Protein 6Z7O (pdb70)

Sequence (110 aa):
MVYPVRNKDDLDQQLILAEDKLVVIDFYADWCGPCKIIAPKLDELAHEYSDRVVVLKVNVDENEDITVEYNVNSMPTFVFIKGGNVLELFVGCNSDKLAKLMEKHACIVD

Foldseek 3Di:
DEAEAQAPVSVVVVLVVLAQAKEKEWEDEPPDVLQVVLVVLVVVLCVVLVVGYHHYYYHCVNYVPVCVVVVPDKPGKMFIDGNNDGPDIDHDRPNVVVSVVVVVVSPIGD

Solvent-accessible surface area: 6059 Å² total; per-residue (Å²): 178,19,90,84,6,141,68,76,104,27,2,54,107,30,24,139,113,5,131,104,69,5,2,0,0,8,0,42,1,97,145,0,39,15,8,119,139,5,46,91,61,4,43,99,6,5,109,107,27,75,107,114,6,31,6,0,61,0,26,20,79,110,8,118,76,0,23,109,80,37,114,16,112,26,2,0,2,0,0,0,2,107,63,51,102,80,81,62,89,14,68,4,52,79,36,90,73,0,21,114,4,0,117,146,47,51,95,91,37,129

Secondary structure (DSSP, 8-state):
--EEP-SHHHHHHHHHHTTTSEEEEEEE-TT-HHHHHHHHHHHHHHHHTTTTEEEEEEETTT-HHHHHHTT--SBSEEEEEETTEEEEEEES--HHHHHHHHHHT---B-

B-factor: mean 34.49, std 14.39, range [14.52, 114.32]

InterPro domains:
  IPR005746 Thioredoxin [TIGR01068] (13-105)
  IPR013766 Thioredoxin domain [PF00085] (13-103)
  IPR013766 Thioredoxin domain [PS51352] (1-107)
  IPR017937 Thioredoxin, conserved site [PS00194] (24-42)
  IPR036249 Thioredoxin-like superfamily [SSF52833] (3-108)

Organism: Drosophila melanogaster (NCBI:txid7227)

Structure (mmCIF, N/CA/C/O backbone):
data_6Z7O
#
_entry.id   6Z7O
#
_cell.length_a   46.090
_cell.length_b   49.312
_cell.length_c   54.283
_cell.angle_alpha   90.000
_cell.angle_beta   90.000
_cell.angle_gamma   90.000
#
_symmetry.space_group_name_H-M   'P 21 21 21'
#
loop_
_entity.id
_entity.type
_entity.pdbx_description
1 polymer Thioredoxin-T
2 non-polymer 'ZINC ION'
3 water water
#
loop_
_atom_site.group_PDB
_atom_site.id
_atom_site.type_symbol
_atom_site.label_atom_id
_atom_site.label_alt_id
_atom_site.label_comp_id
_atom_site.label_asym_id
_atom_site.label_entity_id
_atom_site.label_seq_id
_atom_site.pdbx_PDB_ins_code
_atom_site.Cartn_x
_atom_site.Cartn_y
_atom_site.Cartn_z
_atom_site.occupancy
_atom_site.B_iso_or_equiv
_atom_site.auth_seq_id
_atom_site.auth_comp_id
_atom_site.auth_asym_id
_atom_site.auth_atom_id
_atom_site.pdbx_PDB_model_num
ATOM 1 N N . MET A 1 1 ? 14.691 -4.071 1.168 1.00 36.67 1 MET A N 1
ATOM 2 C CA . MET A 1 1 ? 13.996 -2.826 1.549 1.00 37.39 1 MET A CA 1
ATOM 3 C C . MET A 1 1 ? 13.237 -2.144 0.360 1.00 38.90 1 MET A C 1
ATOM 4 O O . MET A 1 1 ? 13.541 -2.374 -0.810 1.00 33.65 1 MET A O 1
ATOM 9 N N . VAL A 1 2 ? 12.399 -1.175 0.727 1.00 33.64 2 VAL A N 1
ATOM 10 C CA . VAL A 1 2 ? 11.405 -0.581 -0.161 1.00 25.30 2 VAL A CA 1
ATOM 11 C C . VAL A 1 2 ? 11.883 0.819 -0.569 1.00 27.52 2 VAL A C 1
ATOM 12 O O . VAL A 1 2 ? 12.152 1.676 0.285 1.00 29.64 2 VAL A O 1
ATOM 16 N N . TYR A 1 3 ? 11.961 1.065 -1.871 1.00 24.03 3 TYR A N 1
ATOM 17 C CA . TYR A 1 3 ? 12.602 2.273 -2.385 1.00 30.14 3 TYR A CA 1
ATOM 18 C C . TYR A 1 3 ? 11.576 3.393 -2.549 1.00 21.94 3 TYR A C 1
ATOM 19 O O . TYR A 1 3 ? 10.613 3.234 -3.318 1.00 27.09 3 TYR A O 1
ATOM 28 N N . PRO A 1 4 ? 11.737 4.526 -1.868 1.00 23.38 4 PRO A N 1
ATOM 29 C CA . PRO A 1 4 ? 10.824 5.663 -2.096 1.00 32.36 4 PRO A CA 1
ATOM 30 C C . PRO A 1 4 ? 11.003 6.293 -3.475 1.00 34.30 4 PRO A C 1
ATOM 31 O O . PRO A 1 4 ? 12.113 6.464 -3.977 1.00 39.50 4 PRO A O 1
ATOM 35 N N . VAL A 1 5 ? 9.895 6.636 -4.079 1.00 28.00 5 VAL A N 1
ATOM 36 C CA . VAL A 1 5 ? 9.883 7.280 -5.378 1.00 26.32 5 VAL A CA 1
ATOM 37 C C . VAL A 1 5 ? 9.827 8.783 -5.151 1.00 25.00 5 VAL A C 1
ATOM 38 O O . VAL A 1 5 ? 9.008 9.266 -4.365 1.00 32.08 5 VAL A O 1
ATOM 42 N N . ARG A 1 6 ? 10.731 9.519 -5.794 1.00 31.26 6 ARG A N 1
ATOM 43 C CA . ARG A 1 6 ? 10.617 10.957 -5.571 1.00 36.89 6 ARG A CA 1
ATOM 44 C C . ARG A 1 6 ? 9.705 11.596 -6.609 1.00 36.59 6 ARG A C 1
ATOM 45 O O . ARG A 1 6 ? 8.849 12.416 -6.270 1.00 42.64 6 ARG A O 1
ATOM 53 N N . ASN A 1 7 ? 9.649 11.127 -7.847 1.00 37.19 7 ASN A N 1
ATOM 54 C CA . ASN A 1 7 ? 8.801 11.738 -8.861 1.00 30.40 7 ASN A CA 1
ATOM 55 C C . ASN A 1 7 ? 8.597 10.730 -9.984 1.00 28.90 7 ASN A C 1
ATOM 56 O O . ASN A 1 7 ? 9.148 9.624 -9.963 1.00 33.08 7 ASN A O 1
ATOM 61 N N . LYS A 1 8 ? 7.822 11.155 -10.988 1.00 33.45 8 LYS A N 1
ATOM 62 C CA . LYS A 1 8 ? 7.511 10.323 -12.143 1.00 32.16 8 LYS A CA 1
ATOM 63 C C . LYS A 1 8 ? 8.755 9.955 -12.942 1.00 31.68 8 LYS A C 1
ATOM 64 O O . LYS A 1 8 ? 8.812 8.871 -13.528 1.00 36.62 8 LYS A O 1
ATOM 70 N N . ASP A 1 9 ? 9.749 10.843 -13.018 1.00 39.53 9 ASP A N 1
ATOM 71 C CA . ASP A 1 9 ? 10.945 10.486 -13.776 1.00 37.09 9 ASP A CA 1
ATOM 72 C C . ASP A 1 9 ? 11.778 9.467 -13.023 1.00 36.07 9 ASP A C 1
ATOM 73 O O . ASP A 1 9 ? 12.404 8.587 -13.627 1.00 27.92 9 ASP A O 1
ATOM 78 N N . ASP A 1 10 ? 11.810 9.590 -11.702 1.00 31.40 10 ASP A N 1
ATOM 79 C CA . ASP A 1 10 ? 12.425 8.572 -10.866 1.00 25.77 10 ASP A CA 1
ATOM 80 C C . ASP A 1 10 ? 11.773 7.212 -11.103 1.00 27.32 10 ASP A C 1
ATOM 81 O O . ASP A 1 10 ? 12.456 6.212 -11.335 1.00 31.08 10 ASP A O 1
ATOM 86 N N . LEU A 1 11 ? 10.439 7.174 -11.086 1.00 31.01 11 LEU A N 1
ATOM 87 C CA . LEU A 1 11 ? 9.704 5.926 -11.242 1.00 29.37 11 LEU A CA 1
ATOM 88 C C . LEU A 1 11 ? 9.907 5.333 -12.623 1.00 22.57 11 LEU A C 1
ATOM 89 O O . LEU A 1 11 ? 10.122 4.126 -12.757 1.00 22.35 11 LEU A O 1
ATOM 94 N N . ASP A 1 12 ? 9.825 6.167 -13.663 1.00 25.86 12 ASP A N 1
ATOM 95 C CA . ASP A 1 12 ? 10.053 5.704 -15.032 1.00 27.35 12 ASP A CA 1
ATOM 96 C C . ASP A 1 12 ? 11.450 5.105 -15.203 1.00 30.65 12 ASP A C 1
ATOM 97 O O . ASP A 1 12 ? 11.622 4.088 -15.891 1.00 24.59 12 ASP A O 1
ATOM 102 N N . GLN A 1 13 ? 12.451 5.691 -14.551 1.00 23.27 13 GLN A N 1
ATOM 103 C CA . GLN A 1 13 ? 13.776 5.097 -14.597 1.00 24.12 13 GLN A CA 1
ATOM 104 C C . GLN A 1 13 ? 13.780 3.735 -13.900 1.00 28.74 13 GLN A C 1
ATOM 105 O O . GLN A 1 13 ? 14.291 2.744 -14.443 1.00 26.48 13 GLN A O 1
ATOM 111 N N . GLN A 1 14 ? 13.212 3.672 -12.693 1.00 27.71 14 GLN A N 1
ATOM 112 C CA . GLN A 1 14 ? 13.138 2.413 -11.958 1.00 23.11 14 GLN A CA 1
ATOM 113 C C . GLN A 1 14 ? 12.454 1.317 -12.773 1.00 21.74 14 GLN A C 1
ATOM 114 O O . GLN A 1 14 ? 12.930 0.179 -12.817 1.00 22.91 14 GLN A O 1
ATOM 120 N N . LEU A 1 15 ? 11.359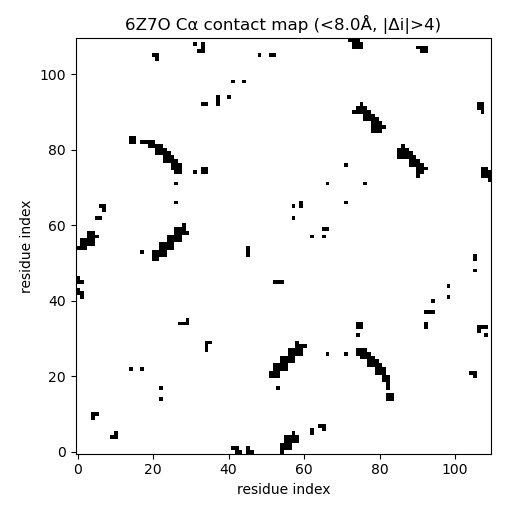 1.645 -13.458 1.00 19.71 15 LEU A N 1
ATOM 121 C CA . LEU A 1 15 ? 10.677 0.639 -14.265 1.00 18.61 15 LEU A CA 1
ATOM 122 C C . LEU A 1 15 ? 11.582 0.063 -15.358 1.00 32.61 15 LEU A C 1
ATOM 123 O O . LEU A 1 15 ? 11.521 -1.137 -15.655 1.00 37.11 15 LEU A O 1
ATOM 128 N N . ILE A 1 16 ? 12.435 0.885 -15.963 1.00 28.00 16 ILE A N 1
ATOM 129 C CA . ILE A 1 16 ? 13.329 0.344 -16.987 1.00 23.40 16 ILE A CA 1
ATOM 130 C C . ILE A 1 16 ? 14.497 -0.421 -16.358 1.00 24.88 16 ILE A C 1
ATOM 131 O O . ILE A 1 16 ? 14.901 -1.482 -16.855 1.00 25.69 16 ILE A O 1
ATOM 136 N N . LEU A 1 17 ? 15.082 0.092 -15.266 1.00 30.57 17 LEU A N 1
ATOM 137 C CA . LEU A 1 17 ? 16.205 -0.623 -14.664 1.00 23.17 17 LEU A CA 1
ATOM 138 C C . LEU A 1 17 ? 15.776 -1.967 -14.083 1.00 24.44 17 LEU A C 1
ATOM 139 O O . LEU A 1 17 ? 16.609 -2.867 -13.957 1.00 37.51 17 LEU A O 1
ATOM 144 N N . ALA A 1 18 ? 14.494 -2.124 -13.754 1.00 21.10 18 ALA A N 1
ATOM 145 C CA . ALA A 1 18 ? 13.988 -3.383 -13.227 1.00 26.98 18 ALA A CA 1
ATOM 146 C C . ALA A 1 18 ? 14.038 -4.523 -14.248 1.00 36.86 18 ALA A C 1
ATOM 147 O O . ALA A 1 18 ? 13.966 -5.689 -13.846 1.00 39.46 18 ALA A O 1
ATOM 149 N N . GLU A 1 19 ? 14.138 -4.216 -15.544 1.00 34.75 19 GLU A N 1
ATOM 150 C CA . GLU A 1 19 ? 14.397 -5.251 -16.565 1.00 39.18 19 GLU A CA 1
ATOM 151 C C . GLU A 1 19 ? 13.210 -6.209 -16.591 1.00 32.98 19 GLU A C 1
ATOM 152 O O . GLU A 1 19 ? 12.060 -5.772 -16.743 1.00 30.63 19 GLU A O 1
ATOM 158 N N . ASP A 1 20 ? 13.500 -7.499 -16.517 1.00 25.55 20 ASP A N 1
ATOM 159 C CA . ASP A 1 20 ? 12.530 -8.568 -16.468 1.00 36.24 20 ASP A CA 1
ATOM 160 C C . ASP A 1 20 ? 11.974 -8.808 -15.074 1.00 31.00 20 ASP A C 1
ATOM 161 O O . ASP A 1 20 ? 11.114 -9.677 -14.917 1.00 39.30 20 ASP A O 1
ATOM 166 N N . LYS A 1 21 ? 12.451 -8.099 -14.058 1.00 28.03 21 LYS A N 1
ATOM 167 C CA . LYS A 1 21 ? 11.993 -8.384 -12.711 1.00 21.15 21 LYS A CA 1
ATOM 168 C C . LYS A 1 21 ? 10.525 -7.997 -12.537 1.00 31.85 21 LYS A C 1
ATOM 169 O O . LYS A 1 21 ? 9.993 -7.118 -13.232 1.00 29.30 21 LYS A O 1
ATOM 175 N N . LEU A 1 22 ? 9.870 -8.667 -11.587 1.00 26.44 22 LEU A N 1
ATOM 176 C CA . LEU A 1 22 ? 8.617 -8.155 -11.046 1.00 17.55 22 LEU A CA 1
ATOM 177 C C . LEU A 1 22 ? 8.861 -6.830 -10.316 1.00 20.52 22 LEU A C 1
ATOM 178 O O . LEU A 1 22 ? 9.773 -6.719 -9.481 1.00 20.79 22 LEU A O 1
ATOM 183 N N . VAL A 1 23 ? 8.052 -5.822 -10.637 1.00 22.49 23 VAL A N 1
ATOM 184 C CA . VAL A 1 23 ? 7.984 -4.563 -9.888 1.00 23.06 23 VAL A CA 1
ATOM 185 C C . VAL A 1 23 ? 6.662 -4.514 -9.130 1.00 23.85 23 VAL A C 1
ATOM 186 O O . VAL A 1 23 ? 5.613 -4.859 -9.686 1.00 23.69 23 VAL A O 1
ATOM 190 N N . VAL A 1 24 ? 6.713 -4.087 -7.865 1.00 21.17 24 VAL A N 1
ATOM 191 C CA . VAL A 1 24 ? 5.537 -3.884 -7.020 1.00 26.52 24 VAL A CA 1
ATOM 192 C C . VAL A 1 24 ? 5.633 -2.463 -6.493 1.00 24.63 24 VAL A C 1
ATOM 193 O O . VAL A 1 24 ? 6.635 -2.108 -5.860 1.00 25.72 24 VAL A O 1
ATOM 197 N N . ILE A 1 25 ? 4.610 -1.646 -6.748 1.00 20.43 25 ILE A N 1
ATOM 198 C CA . ILE A 1 25 ? 4.566 -0.271 -6.244 1.00 15.53 25 ILE A CA 1
ATOM 199 C C . ILE A 1 25 ? 3.495 -0.191 -5.169 1.00 19.45 25 ILE A C 1
ATOM 200 O O . ILE A 1 25 ? 2.362 -0.640 -5.385 1.00 23.43 25 ILE A O 1
ATOM 205 N N . ASP A 1 26 ? 3.845 0.410 -4.030 1.00 19.75 26 ASP A N 1
ATOM 206 C CA . ASP A 1 26 ? 2.950 0.576 -2.894 1.00 14.52 26 ASP A CA 1
ATOM 207 C C . ASP A 1 26 ? 2.575 2.058 -2.754 1.00 26.17 26 ASP A C 1
ATOM 208 O O . ASP A 1 26 ? 3.444 2.913 -2.521 1.00 22.44 26 ASP A O 1
ATOM 213 N N . PHE A 1 27 ? 1.292 2.360 -2.908 1.00 19.12 27 PHE A N 1
ATOM 214 C CA . PHE A 1 27 ? 0.783 3.713 -2.748 1.00 20.24 27 PHE A CA 1
ATOM 215 C C . PHE A 1 27 ? 0.280 3.853 -1.319 1.00 27.43 27 PHE A C 1
ATOM 216 O O . PHE A 1 27 ? -0.569 3.070 -0.879 1.00 21.24 27 PHE A O 1
ATOM 224 N N . TYR A 1 28 ? 0.806 4.849 -0.605 1.00 22.50 28 TYR A N 1
ATOM 225 C CA . TYR A 1 28 ? 0.552 4.992 0.817 1.00 35.46 28 TYR A CA 1
ATOM 226 C C . TYR A 1 28 ? 0.512 6.471 1.176 1.00 39.68 28 TYR A C 1
ATOM 227 O O . TYR A 1 28 ? 0.803 7.347 0.356 1.00 44.15 28 TYR A O 1
ATOM 236 N N . ALA A 1 29 ? 0.121 6.735 2.416 1.00 39.65 29 ALA A N 1
ATOM 237 C CA . ALA A 1 29 ? 0.248 8.050 3.022 1.00 40.97 29 ALA A CA 1
ATOM 238 C C . ALA A 1 29 ? 0.578 7.857 4.492 1.00 45.68 29 ALA A C 1
ATOM 239 O O . ALA A 1 29 ? 0.320 6.793 5.064 1.00 31.41 29 ALA A O 1
ATOM 241 N N . ASP A 1 30 ? 1.152 8.906 5.101 1.00 39.40 30 ASP A N 1
ATOM 242 C CA . ASP A 1 30 ? 1.458 8.862 6.532 1.00 40.86 30 ASP A CA 1
ATOM 243 C C . ASP A 1 30 ? 0.200 8.836 7.394 1.00 41.80 30 ASP A C 1
ATOM 244 O O . ASP A 1 30 ? 0.250 8.377 8.535 1.00 51.73 30 ASP A O 1
ATOM 249 N N . TRP A 1 31 ? -0.928 9.327 6.884 1.00 47.57 31 TRP A N 1
ATOM 250 C CA . TRP A 1 31 ? -2.158 9.402 7.664 1.00 38.76 31 TRP A CA 1
ATOM 251 C C . TRP A 1 31 ?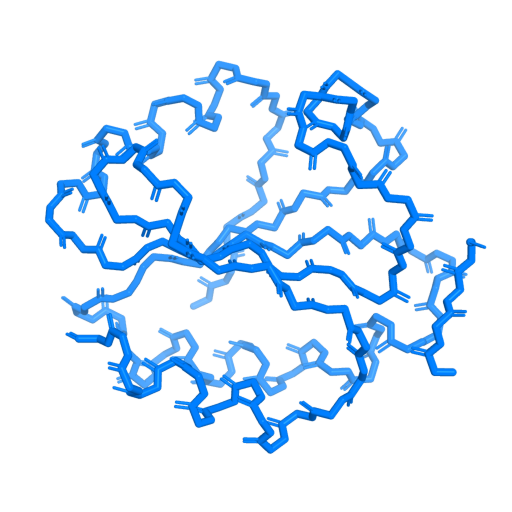 -3.049 8.186 7.485 1.00 41.98 31 TRP A C 1
ATOM 252 O O . TRP A 1 31 ? -4.250 8.269 7.754 1.00 52.47 31 TRP A O 1
ATOM 263 N N . CYS A 1 32 ? -2.500 7.061 7.046 1.00 32.63 32 CYS A N 1
ATOM 264 C CA . CYS A 1 32 ? -3.299 5.908 6.653 1.00 34.71 32 CYS A CA 1
ATOM 265 C C . CYS A 1 32 ? -2.928 4.748 7.561 1.00 32.84 32 CYS A C 1
ATOM 266 O O . CYS A 1 32 ? -1.844 4.173 7.428 1.00 31.42 32 CYS A O 1
ATOM 269 N N . GLY A 1 33 ? -3.825 4.413 8.481 1.00 29.30 33 GLY A N 1
ATOM 270 C CA . GLY A 1 33 ? -3.639 3.329 9.417 1.00 29.46 33 GLY A CA 1
ATOM 271 C C . GLY A 1 33 ? -3.310 1.979 8.804 1.00 32.75 33 GLY A C 1
ATOM 272 O O . GLY A 1 33 ? -2.321 1.329 9.178 1.00 31.90 33 GLY A O 1
ATOM 273 N N . PRO A 1 34 ? -4.143 1.510 7.874 1.00 36.38 34 PRO A N 1
ATOM 274 C CA . PRO A 1 34 ? -3.855 0.210 7.240 1.00 32.12 34 PRO A CA 1
ATOM 275 C C . PRO A 1 34 ? -2.516 0.179 6.514 1.00 37.62 34 PRO A C 1
ATOM 276 O O . PRO A 1 34 ? -1.857 -0.871 6.492 1.00 28.33 34 PRO A O 1
ATOM 280 N N . CYS A 1 35 ? -2.102 1.300 5.912 1.00 33.72 35 CYS A N 1
ATOM 281 C CA . CYS A 1 35 ? -0.793 1.370 5.267 1.00 28.44 35 CYS A CA 1
ATOM 282 C C . CYS A 1 35 ? 0.325 1.020 6.239 1.00 30.69 35 CYS A C 1
ATOM 283 O O . CYS A 1 35 ? 1.272 0.301 5.875 1.00 28.97 35 CYS A O 1
ATOM 286 N N . LYS A 1 36 ? 0.223 1.511 7.486 1.00 34.24 36 LYS A N 1
ATOM 287 C CA . LYS A 1 36 ? 1.292 1.323 8.463 1.00 30.78 36 LYS A CA 1
ATOM 288 C C . LYS A 1 36 ? 1.362 -0.112 8.955 1.00 31.58 36 LYS A C 1
ATOM 289 O O . LYS A 1 36 ? 2.445 -0.584 9.305 1.00 32.89 36 LYS A O 1
ATOM 295 N N . ILE A 1 37 ? 0.222 -0.806 8.994 1.00 25.57 37 ILE A N 1
ATOM 296 C CA . ILE A 1 37 ? 0.177 -2.165 9.521 1.00 31.11 37 ILE A CA 1
ATOM 297 C C . ILE A 1 37 ? 0.882 -3.137 8.577 1.00 30.96 37 ILE A C 1
ATOM 298 O O . ILE A 1 37 ? 1.698 -3.962 9.001 1.00 30.49 37 ILE A O 1
ATOM 303 N N . ILE A 1 38 ? 0.551 -3.069 7.285 1.00 31.97 38 ILE A N 1
ATOM 304 C CA . ILE A 1 38 ? 1.097 -4.000 6.303 1.00 23.71 38 ILE A CA 1
ATOM 305 C C . ILE A 1 38 ? 2.557 -3.703 5.971 1.00 28.83 38 ILE A C 1
ATOM 306 O O . ILE A 1 38 ? 3.256 -4.587 5.455 1.00 28.76 38 ILE A O 1
ATOM 311 N N . ALA A 1 39 ? 3.051 -2.508 6.299 1.00 21.46 39 ALA A N 1
ATOM 312 C CA . ALA A 1 39 ? 4.371 -2.095 5.828 1.00 21.02 39 ALA A CA 1
ATOM 313 C C . ALA A 1 39 ? 5.507 -3.018 6.267 1.00 24.36 39 ALA A C 1
ATOM 314 O O . ALA A 1 39 ? 6.402 -3.272 5.440 1.00 26.55 39 ALA A O 1
ATOM 316 N N . PRO A 1 40 ? 5.547 -3.550 7.502 1.00 22.85 40 PRO A N 1
ATOM 317 C CA . PRO A 1 40 ? 6.635 -4.481 7.851 1.00 22.79 40 PRO A CA 1
ATOM 318 C C . PRO A 1 40 ? 6.659 -5.729 6.992 1.00 30.39 40 PRO A C 1
ATOM 319 O O . PRO A 1 40 ? 7.734 -6.192 6.586 1.00 32.20 40 PRO A O 1
ATOM 323 N N . LYS A 1 41 ? 5.491 -6.308 6.732 1.00 21.22 41 LYS A N 1
ATOM 324 C CA . LYS A 1 41 ? 5.429 -7.505 5.907 1.00 28.02 41 LYS A CA 1
ATOM 325 C C . LYS A 1 41 ? 5.933 -7.214 4.489 1.00 28.20 41 LYS A C 1
ATOM 326 O O . LYS A 1 41 ? 6.592 -8.062 3.862 1.00 24.53 41 LYS A O 1
ATOM 332 N N . LEU A 1 42 ?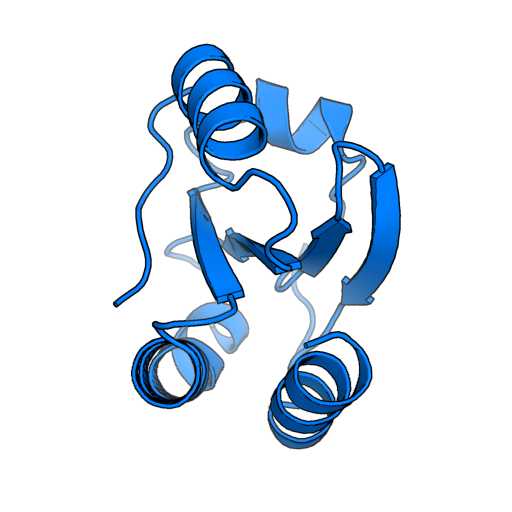 5.644 -6.013 3.969 1.00 33.65 42 LEU A N 1
ATOM 333 C CA . LEU A 1 42 ? 6.128 -5.654 2.638 1.00 27.76 42 LEU A CA 1
ATOM 334 C C . LEU A 1 42 ? 7.653 -5.590 2.621 1.00 27.72 42 LEU A C 1
ATOM 335 O O . LEU A 1 42 ? 8.300 -6.079 1.675 1.00 24.09 42 LEU A O 1
ATOM 340 N N . ASP A 1 43 ? 8.249 -5.024 3.686 1.00 21.14 43 ASP A N 1
ATOM 341 C CA . ASP A 1 43 ? 9.710 -4.997 3.791 1.00 20.58 43 ASP A CA 1
ATOM 342 C C . ASP A 1 43 ? 10.298 -6.402 3.937 1.00 28.13 43 ASP A C 1
ATOM 343 O O . ASP A 1 43 ? 11.366 -6.693 3.381 1.00 20.82 43 ASP A O 1
ATOM 348 N N . GLU A 1 44 ? 9.617 -7.285 4.675 1.00 21.80 44 GLU A N 1
ATOM 349 C CA . GLU A 1 44 ? 10.066 -8.671 4.799 1.00 22.17 44 GLU A CA 1
ATOM 350 C C . GLU A 1 44 ? 10.080 -9.353 3.433 1.00 23.33 44 GLU A C 1
ATOM 351 O O . GLU A 1 44 ? 11.069 -9.986 3.041 1.00 24.80 44 GLU A O 1
ATOM 357 N N . LEU A 1 45 ? 8.999 -9.194 2.669 1.00 24.52 45 LEU A N 1
ATOM 358 C CA . LEU A 1 45 ? 8.956 -9.791 1.344 1.00 21.62 45 LEU A CA 1
ATOM 359 C C . LEU A 1 45 ? 10.034 -9.212 0.436 1.00 20.09 45 LEU A C 1
ATOM 360 O O . LEU A 1 45 ? 10.613 -9.937 -0.375 1.00 22.90 45 LEU A O 1
ATOM 365 N N . ALA A 1 46 ? 10.333 -7.912 0.566 1.00 25.12 46 ALA A N 1
ATOM 366 C CA . ALA A 1 46 ? 11.329 -7.290 -0.306 1.00 20.48 46 ALA A CA 1
ATOM 367 C C . ALA A 1 46 ? 12.706 -7.930 -0.129 1.00 23.16 46 ALA A C 1
ATOM 368 O O . ALA A 1 46 ? 13.447 -8.093 -1.103 1.00 20.97 46 ALA A O 1
ATOM 370 N N . HIS A 1 47 ? 13.061 -8.286 1.110 1.00 23.98 47 HIS A N 1
ATOM 371 C CA . HIS A 1 47 ? 14.293 -9.025 1.383 1.00 26.71 47 HIS A CA 1
ATOM 372 C C . HIS A 1 47 ? 14.232 -10.451 0.838 1.00 23.65 47 HIS A C 1
ATOM 373 O O . HIS A 1 47 ? 15.213 -10.948 0.269 1.00 22.78 47 HIS A O 1
ATOM 380 N N . GLU A 1 48 ? 13.103 -11.138 1.021 1.00 23.01 48 GLU A N 1
ATOM 381 C CA . GLU A 1 48 ? 13.024 -12.524 0.565 1.00 29.21 48 GLU A CA 1
ATOM 382 C C . GLU A 1 48 ? 13.119 -12.626 -0.954 1.00 26.16 48 GLU A C 1
ATOM 383 O O . GLU A 1 48 ? 13.587 -13.639 -1.478 1.00 33.04 48 GLU A O 1
ATOM 389 N N . TYR A 1 49 ? 12.693 -11.591 -1.673 1.00 22.10 49 TYR A N 1
ATOM 390 C CA . TYR A 1 49 ? 12.617 -11.643 -3.124 1.00 19.55 49 TYR A CA 1
ATOM 391 C C . TYR A 1 49 ? 13.593 -10.681 -3.803 1.00 20.12 49 TYR A C 1
ATOM 392 O O . TYR A 1 49 ? 13.447 -10.397 -4.995 1.00 28.92 49 TYR A O 1
ATOM 401 N N . SER A 1 50 ? 14.614 -10.221 -3.077 1.00 26.10 50 SER A N 1
ATOM 402 C CA . SER A 1 50 ? 15.494 -9.159 -3.558 1.00 33.12 50 SER A CA 1
ATOM 403 C C . SER A 1 50 ? 16.138 -9.474 -4.908 1.00 28.57 50 SER A C 1
ATOM 404 O O . SER A 1 50 ? 16.439 -8.547 -5.665 1.00 34.54 50 SER A O 1
ATOM 407 N N . ASP A 1 51 ? 16.350 -10.756 -5.241 1.00 25.51 51 ASP A N 1
ATOM 408 C CA . ASP A 1 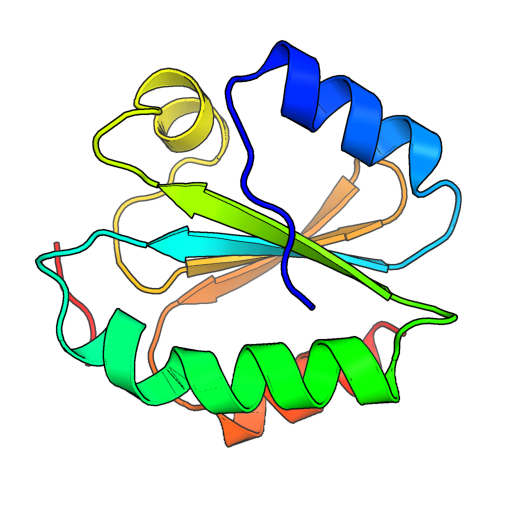51 ? 16.927 -11.106 -6.542 1.00 25.85 51 ASP A CA 1
ATOM 409 C C . ASP A 1 51 ? 15.906 -11.110 -7.678 1.00 33.11 51 ASP A C 1
ATOM 410 O O . ASP A 1 51 ? 16.297 -11.166 -8.855 1.00 38.36 51 ASP A O 1
ATOM 415 N N . ARG A 1 52 ? 14.726 -11.168 -7.422 1.00 27.35 52 ARG A N 1
ATOM 416 C CA . ARG A 1 52 ? 13.638 -11.202 -8.385 1.00 29.61 52 ARG A CA 1
ATOM 417 C C . ARG A 1 52 ? 12.709 -10.006 -8.277 1.00 32.88 52 ARG A C 1
ATOM 418 O O . ARG A 1 52 ? 12.019 -9.691 -9.249 1.00 26.81 52 ARG A O 1
ATOM 426 N N . VAL A 1 53 ? 12.446 -9.383 -7.439 1.00 27.39 53 VAL A N 1
ATOM 427 C CA . VAL A 1 53 ? 11.371 -8.413 -7.303 1.00 17.56 53 VAL A CA 1
ATOM 428 C C . VAL A 1 53 ? 11.997 -7.077 -6.914 1.00 24.97 53 VAL A C 1
ATOM 429 O O . VAL A 1 53 ? 12.920 -7.030 -6.094 1.00 22.18 53 VAL A O 1
ATOM 433 N N . VAL A 1 54 ? 11.516 -6.000 -7.534 1.00 22.99 54 VAL A N 1
ATOM 434 C CA . VAL A 1 54 ? 11.828 -4.639 -7.115 1.00 23.74 54 VAL A CA 1
ATOM 435 C C . VAL A 1 54 ? 10.577 -4.051 -6.473 1.00 18.45 54 VAL A C 1
ATOM 436 O O . VAL A 1 54 ? 9.475 -4.147 -7.037 1.00 21.85 54 VAL A O 1
ATOM 440 N N . VAL A 1 55 ? 10.742 -3.465 -5.288 1.00 20.41 55 VAL A N 1
ATOM 441 C CA . VAL A 1 55 ? 9.628 -2.939 -4.508 1.00 21.74 55 VAL A CA 1
ATOM 442 C C . VAL A 1 55 ? 9.780 -1.432 -4.380 1.00 28.54 55 VAL A C 1
ATOM 443 O O . VAL A 1 55 ? 10.763 -0.937 -3.805 1.00 19.37 55 VAL A O 1
ATOM 447 N N . LEU A 1 56 ? 8.790 -0.713 -4.903 1.00 29.05 56 LEU A N 1
ATOM 448 C CA . LEU A 1 56 ? 8.752 0.739 -4.916 1.00 18.66 56 LEU A CA 1
ATOM 449 C C . LEU A 1 56 ? 7.576 1.217 -4.076 1.00 26.43 56 LEU A C 1
ATOM 450 O O . LEU A 1 56 ? 6.583 0.506 -3.868 1.00 32.88 56 LEU A O 1
ATOM 455 N N . LYS A 1 57 ? 7.710 2.440 -3.592 1.00 26.35 57 LYS A N 1
ATOM 456 C CA . LYS A 1 57 ? 6.798 2.998 -2.609 1.00 33.47 57 LYS A CA 1
ATOM 457 C C . LYS A 1 57 ? 6.562 4.447 -3.011 1.00 26.72 57 LYS A C 1
ATOM 458 O O . LYS A 1 57 ? 7.522 5.211 -3.192 1.00 23.71 57 LYS A O 1
ATOM 464 N N . VAL A 1 58 ? 5.292 4.792 -3.222 1.00 26.75 58 VAL A N 1
ATOM 465 C CA . VAL A 1 58 ? 4.896 6.109 -3.696 1.00 26.60 58 VAL A CA 1
ATOM 466 C C . VAL A 1 58 ? 4.019 6.754 -2.631 1.00 27.15 58 VAL A C 1
ATOM 467 O O . VAL A 1 58 ? 2.935 6.242 -2.303 1.00 24.37 58 VAL A O 1
ATOM 471 N N . ASN A 1 59 ? 4.494 7.869 -2.092 1.00 28.64 59 ASN A N 1
ATOM 472 C CA . ASN A 1 59 ? 3.742 8.657 -1.127 1.00 31.81 59 ASN A CA 1
ATOM 473 C C . ASN A 1 59 ? 2.736 9.511 -1.885 1.00 28.83 59 ASN A C 1
ATOM 474 O O . ASN A 1 59 ? 3.121 10.408 -2.635 1.00 29.36 59 ASN A O 1
ATOM 479 N N . VAL A 1 60 ? 1.445 9.247 -1.685 1.00 31.91 60 VAL A N 1
ATOM 480 C CA . VAL A 1 60 ? 0.448 9.877 -2.548 1.00 31.37 60 VAL A CA 1
ATOM 481 C C . VAL A 1 60 ? 0.354 11.378 -2.278 1.00 37.25 60 VAL A C 1
ATOM 482 O O . VAL A 1 60 ? 0.018 12.157 -3.178 1.00 35.61 60 VAL A O 1
ATOM 486 N N . ASP A 1 61 ? 0.644 11.816 -1.051 1.00 30.09 61 ASP A N 1
ATOM 487 C CA . ASP A 1 61 ? 0.547 13.240 -0.754 1.00 35.42 61 ASP A CA 1
ATOM 488 C C . ASP A 1 61 ? 1.601 14.054 -1.475 1.00 32.91 61 ASP A C 1
ATOM 489 O O . ASP A 1 61 ? 1.386 15.238 -1.719 1.00 45.46 61 ASP A O 1
ATOM 494 N N . GLU A 1 62 ? 2.723 13.454 -1.832 1.00 33.95 62 GLU A N 1
ATOM 495 C CA . GLU A 1 62 ? 3.667 14.260 -2.585 1.00 44.62 62 GLU A CA 1
ATOM 496 C C . GLU A 1 62 ? 3.763 13.854 -4.050 1.00 41.53 62 GLU A C 1
ATOM 497 O O . GLU A 1 62 ? 4.487 14.501 -4.817 1.00 37.95 62 GLU A O 1
ATOM 503 N N . ASN A 1 63 ? 2.872 12.985 -4.516 1.00 27.47 63 ASN A N 1
ATOM 504 C CA . ASN A 1 63 ? 2.970 12.445 -5.861 1.00 33.83 63 ASN A CA 1
ATOM 505 C C . ASN A 1 63 ? 1.576 12.321 -6.466 1.00 29.83 63 ASN A C 1
ATOM 506 O O . ASN A 1 63 ? 1.104 11.245 -6.839 1.00 30.68 63 ASN A O 1
ATOM 511 N N . GLU A 1 64 ? 0.914 13.468 -6.574 1.00 25.33 64 GLU A N 1
ATOM 512 C CA . GLU A 1 64 ? -0.380 13.515 -7.234 1.00 36.68 64 GLU A CA 1
ATOM 513 C C . GLU A 1 64 ? -0.289 13.071 -8.689 1.00 33.25 64 GLU A C 1
ATOM 514 O O . GLU A 1 64 ? -1.235 12.474 -9.210 1.00 36.66 64 GLU A O 1
ATOM 520 N N . ASP A 1 65 ? 0.838 13.329 -9.356 1.00 33.92 65 ASP A N 1
ATOM 521 C CA . ASP A 1 65 ? 0.940 12.960 -10.761 1.00 25.72 65 ASP A CA 1
ATOM 522 C C . ASP A 1 65 ? 0.956 11.447 -10.935 1.00 29.37 65 ASP A C 1
ATOM 523 O O . ASP A 1 65 ? 0.200 10.899 -11.747 1.00 27.85 65 ASP A O 1
ATOM 528 N N . ILE A 1 66 ? 1.814 10.751 -10.186 1.00 24.65 66 ILE A N 1
ATOM 529 C CA . ILE A 1 66 ? 1.880 9.297 -10.315 1.00 25.56 66 ILE A CA 1
ATOM 530 C C . ILE A 1 66 ? 0.561 8.647 -9.913 1.00 26.21 66 ILE A C 1
ATOM 531 O O . ILE A 1 66 ? 0.140 7.648 -10.519 1.00 21.76 66 ILE A O 1
ATOM 536 N N . THR A 1 67 ? -0.120 9.202 -8.901 1.00 22.72 67 THR A N 1
ATOM 537 C CA . THR A 1 67 ? -1.385 8.623 -8.441 1.00 31.81 67 THR A CA 1
ATOM 538 C C . THR A 1 67 ? -2.467 8.706 -9.516 1.00 32.32 67 THR A C 1
ATOM 539 O O . THR A 1 67 ? -3.216 7.737 -9.740 1.00 22.74 67 THR A O 1
ATOM 543 N N . VAL A 1 68 ? -2.531 9.841 -10.223 1.00 21.89 68 VAL A N 1
ATOM 544 C CA . VAL A 1 68 ? -3.518 10.024 -11.282 1.00 22.74 68 VAL A CA 1
ATOM 545 C C . VAL A 1 68 ? -3.237 9.077 -12.450 1.00 32.48 68 VAL A C 1
ATOM 546 O O . VAL A 1 68 ? -4.161 8.469 -13.014 1.00 23.34 68 VAL A O 1
ATOM 550 N N . GLU A 1 69 ? -1.959 8.930 -12.820 1.00 23.10 69 GLU A N 1
ATOM 551 C CA . GLU A 1 69 ? -1.583 8.058 -13.925 1.00 31.35 69 GLU A CA 1
ATOM 552 C C . GLU A 1 69 ? -1.907 6.586 -13.658 1.00 30.83 69 GLU A C 1
ATOM 553 O O . GLU A 1 69 ? -2.175 5.838 -14.599 1.00 26.37 69 GLU A O 1
ATOM 559 N N . TYR A 1 70 ? -1.858 6.137 -12.406 1.00 28.28 70 TYR A N 1
ATOM 560 C CA . TYR A 1 70 ? -2.186 4.756 -12.080 1.00 29.34 70 TYR A CA 1
ATOM 561 C C . TYR A 1 70 ? -3.619 4.597 -11.591 1.00 32.58 70 TYR A C 1
ATOM 562 O O . TYR A 1 70 ? -3.994 3.508 -11.142 1.00 27.41 70 TYR A O 1
ATOM 571 N N . ASN A 1 71 ? -4.418 5.669 -11.660 1.00 34.45 71 ASN A N 1
ATOM 572 C CA . ASN A 1 71 ? -5.821 5.660 -11.253 1.00 31.76 71 ASN A CA 1
ATOM 573 C C . ASN A 1 71 ? -5.998 5.239 -9.790 1.00 32.99 71 ASN A C 1
ATOM 574 O O . ASN A 1 71 ? -7.019 4.666 -9.417 1.00 38.34 71 ASN A O 1
ATOM 579 N N . VAL A 1 72 ? -5.029 5.549 -8.933 1.00 36.43 72 VAL A N 1
ATOM 580 C CA . VAL A 1 72 ? -5.131 5.157 -7.531 1.00 32.83 72 VAL A CA 1
ATOM 581 C C . VAL A 1 72 ? -6.244 5.948 -6.876 1.00 34.79 72 VAL A C 1
ATOM 582 O O . VAL A 1 72 ? -6.223 7.189 -6.884 1.00 34.88 72 VAL A O 1
ATOM 586 N N . ASN A 1 73 ? -7.215 5.233 -6.290 1.00 34.58 73 ASN A N 1
ATOM 587 C CA . ASN A 1 73 ? -8.332 5.841 -5.569 1.00 35.71 73 ASN A CA 1
ATOM 588 C C . ASN A 1 73 ? -8.430 5.440 -4.103 1.00 36.87 73 ASN A C 1
ATOM 589 O O . ASN A 1 73 ? -9.212 6.056 -3.375 1.00 48.20 73 ASN A O 1
ATOM 594 N N . SER A 1 74 ? -7.667 4.445 -3.645 1.00 42.71 74 SER A N 1
ATOM 595 C CA . SER A 1 74 ? -7.783 3.931 -2.285 1.00 33.63 74 SER A CA 1
ATOM 596 C C . SER A 1 74 ? -6.408 3.514 -1.778 1.00 32.81 74 SER A C 1
ATOM 597 O O . SER A 1 74 ? -5.439 3.427 -2.536 1.00 34.16 74 SER A O 1
ATOM 600 N N . MET A 1 75 ? -6.327 3.237 -0.473 1.00 29.09 75 MET A N 1
ATOM 601 C CA . MET A 1 75 ? -5.081 2.801 0.136 1.00 28.87 75 MET A CA 1
ATOM 602 C C . MET A 1 75 ? -5.320 1.731 1.195 1.00 32.88 75 MET A C 1
ATOM 603 O O . MET A 1 75 ? -6.331 1.777 1.912 1.00 30.20 75 MET A O 1
ATOM 608 N N . PRO A 1 76 ? -4.415 0.752 1.306 1.00 32.61 76 PRO A N 1
ATOM 609 C CA . PRO A 1 76 ? -3.275 0.650 0.381 1.00 30.78 76 PRO A CA 1
ATOM 610 C C . PRO A 1 76 ? -3.627 0.078 -1.012 1.00 25.46 76 PRO A C 1
ATOM 611 O O . PRO A 1 76 ? -4.619 -0.629 -1.189 1.00 37.17 76 PRO A O 1
ATOM 615 N N . THR A 1 77 ? -2.823 0.431 -2.011 1.00 24.02 77 THR A N 1
ATOM 616 C CA . THR A 1 77 ? -2.946 -0.125 -3.350 1.00 20.58 77 THR A CA 1
ATOM 617 C C . THR A 1 77 ? -1.566 -0.6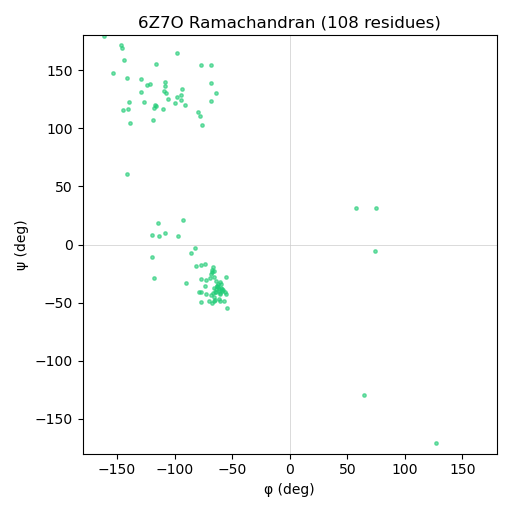17 -3.789 1.00 29.93 77 THR A C 1
ATOM 618 O O . THR A 1 77 ? -0.562 0.090 -3.619 1.00 28.01 77 THR A O 1
ATOM 622 N N . PHE A 1 78 ? -1.501 -1.849 -4.292 1.00 21.48 78 PHE A N 1
ATOM 623 C CA . PHE A 1 78 ? -0.257 -2.418 -4.807 1.00 16.56 78 PHE A CA 1
ATOM 624 C C . PHE A 1 78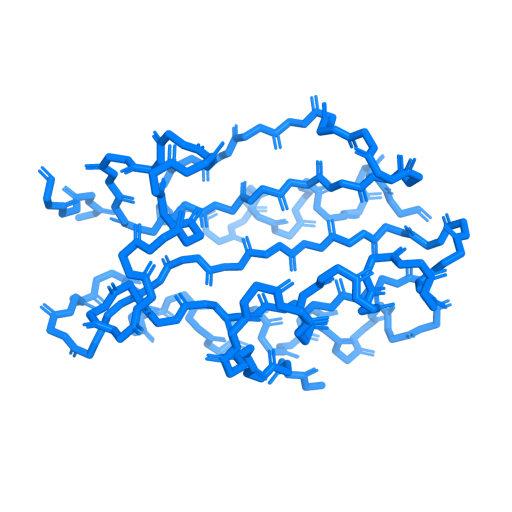 ? -0.440 -2.698 -6.294 1.00 19.02 78 PHE A C 1
ATOM 625 O O . PHE A 1 78 ? -1.337 -3.449 -6.684 1.00 28.96 78 PHE A O 1
ATOM 633 N N . VAL A 1 79 ? 0.373 -2.075 -7.123 1.00 16.68 79 VAL A N 1
ATOM 634 C CA . VAL A 1 79 ? 0.383 -2.353 -8.553 1.00 17.93 79 VAL A CA 1
ATOM 635 C C . VAL A 1 79 ? 1.520 -3.324 -8.811 1.00 27.19 79 VAL A C 1
ATOM 636 O O . VAL A 1 79 ? 2.663 -3.046 -8.423 1.00 29.65 79 VAL A O 1
ATOM 640 N N . PHE A 1 80 ? 1.218 -4.449 -9.469 1.00 29.37 80 PHE A N 1
ATOM 641 C CA . PHE A 1 80 ? 2.210 -5.436 -9.894 1.00 23.35 80 PHE A CA 1
ATOM 642 C C . PHE A 1 80 ? 2.537 -5.244 -11.377 1.00 26.28 80 PHE A C 1
ATOM 643 O O . PHE A 1 80 ? 1.643 -5.343 -12.229 1.00 26.04 80 PHE A O 1
ATOM 651 N N . ILE A 1 81 ? 3.822 -5.010 -11.686 1.00 29.47 81 ILE A N 1
ATOM 652 C CA . ILE A 1 81 ? 4.264 -4.622 -13.024 1.00 22.08 81 ILE A CA 1
ATOM 653 C C . ILE A 1 81 ? 5.410 -5.518 -13.457 1.00 24.11 81 ILE A C 1
ATOM 654 O O . ILE A 1 81 ? 6.253 -5.913 -12.641 1.00 23.53 81 ILE A O 1
ATOM 659 N N . LYS A 1 82 ? 5.426 -5.865 -14.740 1.00 21.94 82 LYS A N 1
ATOM 660 C CA . LYS A 1 82 ? 6.538 -6.591 -15.338 1.00 31.40 82 LYS A CA 1
ATOM 661 C C . LYS A 1 82 ? 6.709 -6.104 -16.765 1.00 31.46 82 LYS A C 1
ATOM 662 O O . LYS A 1 82 ? 5.775 -6.208 -17.569 1.00 27.97 82 LYS A O 1
ATOM 668 N N . GLY A 1 83 ? 7.843 -5.477 -17.084 1.00 27.14 83 GLY A N 1
ATOM 669 C CA . GLY A 1 83 ? 8.110 -4.933 -18.394 1.00 35.60 83 GLY A CA 1
ATOM 670 C C . GLY A 1 83 ? 7.383 -3.657 -18.722 1.00 39.24 83 GLY A C 1
ATOM 671 O O . GLY A 1 83 ? 7.075 -3.432 -19.889 1.00 41.47 83 GLY A O 1
ATOM 672 N N . GLY A 1 84 ? 7.096 -2.807 -17.738 1.00 31.43 84 GLY A N 1
ATOM 673 C CA . GLY A 1 84 ? 6.241 -1.664 -17.997 1.00 39.53 84 GLY A CA 1
ATOM 674 C C . GLY A 1 84 ? 4.772 -1.987 -18.151 1.00 44.44 84 GLY A C 1
ATOM 675 O O . GLY A 1 84 ? 3.967 -1.054 -18.262 1.00 51.28 84 GLY A O 1
ATOM 676 N N . ASN A 1 85 ? 4.404 -3.275 -18.145 1.00 40.81 85 ASN A N 1
ATOM 677 C CA . ASN A 1 85 ? 3.003 -3.662 -18.206 1.00 27.23 85 ASN A CA 1
ATOM 678 C C . ASN A 1 85 ? 2.437 -3.867 -16.808 1.00 30.65 85 ASN A C 1
ATOM 679 O O . ASN A 1 85 ? 3.000 -4.634 -16.017 1.00 28.07 85 ASN A O 1
ATOM 684 N N . VAL A 1 86 ? 1.256 -3.291 -16.598 1.00 27.92 86 VAL A N 1
ATOM 685 C CA . VAL A 1 86 ? 0.509 -3.527 -15.364 1.00 30.14 86 VAL A CA 1
ATOM 686 C C . VAL A 1 86 ? -0.154 -4.894 -15.482 1.00 32.81 86 VAL A C 1
ATOM 687 O O . VAL A 1 86 ? -1.078 -5.069 -16.276 1.00 35.23 86 VAL A O 1
ATOM 691 N N . LEU A 1 87 ? 0.317 -5.870 -14.697 1.00 26.85 87 LEU A N 1
ATOM 692 C CA . LEU A 1 87 ? -0.336 -7.180 -14.679 1.00 26.43 87 LEU A CA 1
ATOM 693 C C . LEU A 1 87 ? -1.624 -7.168 -13.854 1.00 23.05 87 LEU A C 1
ATOM 694 O O . LEU A 1 87 ? -2.668 -7.644 -14.317 1.00 37.20 87 LEU A O 1
ATOM 699 N N . GLU A 1 88 ? -1.562 -6.636 -12.626 1.00 28.88 88 GLU A N 1
ATOM 700 C CA . GLU A 1 88 ? -2.612 -6.768 -11.631 1.00 30.07 88 GLU A CA 1
ATOM 701 C C . GLU A 1 88 ? -2.572 -5.601 -10.658 1.00 25.84 88 GLU A C 1
ATOM 702 O O . GLU A 1 88 ? -1.508 -5.064 -10.336 1.00 26.38 88 GLU A O 1
ATOM 708 N N . LEU A 1 89 ? -3.747 -5.234 -10.176 1.00 25.65 89 LEU A N 1
ATOM 709 C CA . LEU A 1 89 ? -3.920 -4.160 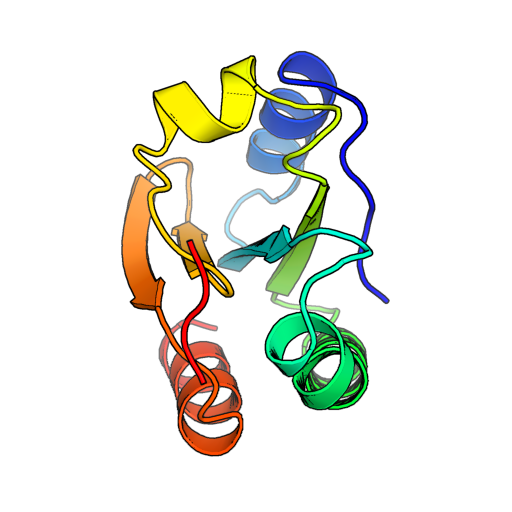-9.213 1.00 24.29 89 LEU A CA 1
ATOM 710 C C . LEU A 1 89 ? -4.589 -4.750 -7.972 1.00 26.87 89 LEU A C 1
ATOM 711 O O . LEU A 1 89 ? -5.475 -5.598 -8.080 1.00 33.43 89 LEU A O 1
ATOM 716 N N . PHE A 1 90 ? -4.138 -4.361 -6.789 1.00 28.16 90 PHE A N 1
ATOM 717 C CA . PHE A 1 90 ? -4.605 -5.009 -5.570 1.00 31.11 90 PHE A CA 1
ATOM 718 C C . PHE A 1 90 ? -4.801 -3.966 -4.477 1.00 28.74 90 PHE A C 1
ATOM 719 O O . PHE A 1 90 ? -3.834 -3.327 -4.050 1.00 25.48 90 PHE A O 1
ATOM 727 N N . VAL A 1 91 ? -6.042 -3.803 -4.017 1.00 26.35 91 VAL A N 1
ATOM 728 C CA . VAL A 1 91 ? -6.380 -2.853 -2.961 1.00 30.97 91 VAL A CA 1
ATOM 729 C C . VAL A 1 91 ? -6.698 -3.624 -1.686 1.00 38.93 91 VAL A C 1
ATOM 730 O O . VAL A 1 91 ? -7.326 -4.685 -1.731 1.00 54.17 91 VAL A O 1
ATOM 734 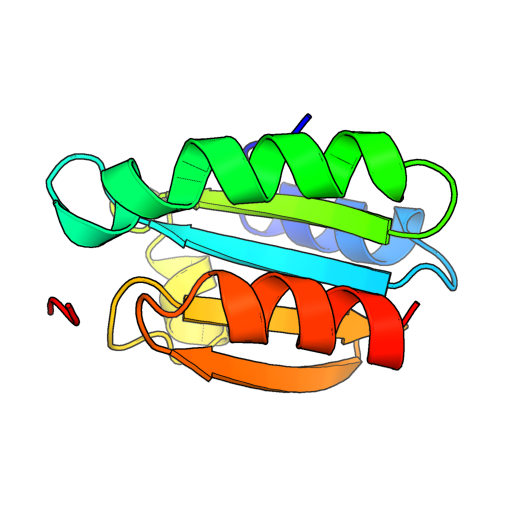N N . GLY A 1 92 ? -6.253 -3.112 -0.559 1.00 32.66 92 GLY A N 1
ATOM 735 C CA . GLY A 1 92 ? -6.672 -3.657 0.708 1.00 27.81 92 GLY A CA 1
ATOM 736 C C . GLY A 1 92 ? -5.493 -4.005 1.589 1.00 37.14 92 GLY A C 1
ATOM 737 O O . GLY A 1 92 ? -4.335 -3.720 1.275 1.00 34.24 92 GLY A O 1
ATOM 738 N N . CYS A 1 93 ? -5.805 -4.691 2.688 1.00 32.80 93 CYS A N 1
ATOM 739 C CA . CYS A 1 93 ? -4.896 -4.861 3.811 1.00 38.51 93 CYS A CA 1
ATOM 740 C C . CYS A 1 93 ? -4.564 -6.321 4.108 1.00 33.10 93 CYS A C 1
ATOM 741 O O . CYS A 1 93 ? -3.931 -6.599 5.129 1.00 31.98 93 CYS A O 1
ATOM 744 N N . ASN A 1 94 ? -4.966 -7.259 3.255 1.00 29.33 94 ASN A N 1
ATOM 745 C CA . ASN A 1 94 ? -4.653 -8.675 3.467 1.00 34.50 94 ASN A CA 1
ATOM 746 C C . ASN A 1 94 ? -3.191 -8.921 3.106 1.00 30.04 94 ASN A C 1
ATOM 747 O O . ASN A 1 94 ? -2.834 -9.025 1.927 1.00 27.86 94 ASN A O 1
ATOM 752 N N . SER A 1 95 ? -2.338 -9.044 4.126 1.00 29.11 95 SER A N 1
ATOM 753 C CA . SER A 1 95 ? -0.914 -9.258 3.893 1.00 30.00 95 SER A CA 1
ATOM 754 C C . SER A 1 95 ? -0.605 -10.687 3.491 1.00 27.33 95 SER A C 1
ATOM 755 O O . SER A 1 95 ? 0.478 -10.944 2.964 1.00 34.92 95 SER A O 1
ATOM 758 N N . ASP A 1 96 ? -1.525 -11.619 3.736 1.00 31.01 96 ASP A N 1
ATOM 759 C CA . ASP A 1 96 ? -1.335 -12.985 3.277 1.00 27.22 96 ASP A CA 1
ATOM 760 C C . ASP A 1 96 ? -1.510 -13.079 1.764 1.00 30.52 96 ASP A C 1
ATOM 761 O O . ASP A 1 96 ? -0.717 -13.744 1.082 1.00 36.10 96 ASP A O 1
ATOM 766 N N . LYS A 1 97 ? -2.531 -12.402 1.223 1.00 25.38 97 LYS A N 1
ATOM 767 C CA . LYS A 1 97 ? -2.685 -12.297 -0.226 1.00 23.85 97 LYS A CA 1
ATOM 768 C C . LYS A 1 97 ? -1.524 -11.538 -0.865 1.00 24.34 97 LYS A C 1
ATOM 769 O O . LYS A 1 97 ? -1.087 -11.876 -1.969 1.00 35.86 97 LYS A O 1
ATOM 775 N N . LEU A 1 98 ? -1.030 -10.491 -0.206 1.00 21.36 98 LEU A N 1
ATOM 776 C CA . LEU A 1 98 ? 0.086 -9.746 -0.771 1.00 20.15 98 LEU A CA 1
ATOM 777 C C . LEU A 1 98 ? 1.301 -10.650 -0.946 1.00 25.04 98 LEU A C 1
ATOM 778 O O . LEU A 1 98 ? 1.914 -10.682 -2.019 1.00 31.03 98 LEU A O 1
ATOM 783 N N . ALA A 1 99 ? 1.648 -11.407 0.097 1.00 26.22 99 ALA A N 1
ATOM 784 C CA . ALA A 1 99 ? 2.738 -12.372 -0.002 1.00 21.78 99 ALA A CA 1
ATOM 785 C C . ALA A 1 99 ? 2.458 -13.429 -1.066 1.00 23.75 99 ALA A C 1
ATOM 786 O O . ALA A 1 99 ? 3.349 -13.794 -1.844 1.00 22.12 99 ALA A O 1
ATOM 788 N N . LYS A 1 100 ? 1.218 -13.918 -1.141 1.00 24.94 100 LYS A N 1
ATOM 789 C CA . LYS A 1 100 ? 0.896 -14.881 -2.192 1.00 23.24 100 LYS A CA 1
ATOM 790 C C . LYS A 1 100 ? 1.006 -14.260 -3.589 1.00 25.91 100 LYS A C 1
ATOM 791 O O . LYS A 1 100 ? 1.594 -14.860 -4.489 1.00 33.95 100 LYS A O 1
ATOM 797 N N . LEU A 1 101 ? 0.429 -13.077 -3.799 1.00 30.87 101 LEU A N 1
ATOM 798 C CA . LEU A 1 101 ? 0.537 -12.426 -5.111 1.00 27.22 101 LEU A CA 1
ATOM 799 C C . LEU A 1 101 ? 1.991 -12.210 -5.508 1.00 29.35 101 LEU A C 1
ATOM 800 O O . LEU A 1 101 ? 2.364 -12.408 -6.675 1.00 38.29 101 LEU A O 1
ATOM 805 N N . MET A 1 102 ? 2.839 -11.831 -4.550 1.00 27.03 102 MET A N 1
ATOM 806 C CA . MET A 1 102 ? 4.264 -11.709 -4.853 1.00 31.41 102 MET A CA 1
ATOM 807 C C . MET A 1 102 ? 4.876 -13.046 -5.284 1.00 29.28 102 MET A C 1
ATOM 808 O O . MET A 1 102 ? 5.704 -13.086 -6.205 1.00 28.66 102 MET A O 1
ATOM 813 N N . GLU A 1 103 ? 4.492 -14.156 -4.639 1.00 29.22 103 GLU A N 1
ATOM 814 C CA . GLU A 1 103 ? 5.169 -15.374 -5.087 1.00 29.58 103 GLU A CA 1
ATOM 815 C C . GLU A 1 103 ? 4.605 -15.883 -6.415 1.00 28.27 103 GLU A C 1
ATOM 816 O O . GLU A 1 103 ? 5.367 -16.297 -7.297 1.00 30.26 103 GLU A O 1
ATOM 822 N N . LYS A 1 104 ? 3.326 -15.673 -6.747 1.00 25.38 104 LYS A N 1
ATOM 823 C CA . LYS A 1 104 ? 2.769 -16.114 -8.028 1.00 21.20 104 LYS A CA 1
ATOM 824 C C . LYS A 1 104 ? 3.329 -15.359 -9.232 1.00 24.14 104 LYS A C 1
ATOM 825 O O . LYS A 1 104 ? 3.211 -15.859 -10.353 1.00 26.94 104 LYS A O 1
ATOM 831 N N . HIS A 1 105 ? 3.879 -14.155 -9.042 1.00 22.59 105 HIS A N 1
ATOM 832 C CA . HIS A 1 105 ? 4.325 -13.307 -10.142 1.00 23.44 105 HIS A CA 1
ATOM 833 C C . HIS A 1 105 ? 5.835 -13.117 -10.154 1.00 23.63 105 HIS A C 1
ATOM 834 O O . HIS A 1 105 ? 6.332 -12.293 -10.921 1.00 29.34 105 HIS A O 1
ATOM 841 N N . ALA A 1 106 ? 6.569 -13.829 -9.307 1.00 22.41 106 ALA A N 1
ATOM 842 C CA . ALA A 1 106 ? 8.019 -13.716 -9.264 1.00 26.83 106 ALA A CA 1
ATOM 843 C C . ALA A 1 106 ? 8.669 -14.634 -10.292 1.00 33.55 106 ALA A C 1
ATOM 844 O O . ALA A 1 106 ? 9.892 -14.583 -10.487 1.00 43.47 106 ALA A O 1
ATOM 846 N N . CYS A 1 125 ? -9.514 -0.755 7.025 1.00 45.21 125 CYS A N 1
ATOM 847 C CA . CYS A 1 125 ? -8.870 -1.611 6.035 1.00 46.77 125 CYS A CA 1
ATOM 848 C C . CYS A 1 125 ? -8.517 -0.877 4.733 1.00 47.30 125 CYS A C 1
ATOM 849 O O . CYS A 1 125 ? -7.556 -1.248 4.059 1.00 45.29 125 CYS A O 1
ATOM 852 N N . ILE A 1 126 ? -9.446 -0.021 4.306 1.00 52.03 126 ILE A N 1
ATOM 853 C CA . ILE A 1 126 ? -9.333 0.631 3.003 1.00 51.45 126 ILE A CA 1
ATOM 854 C C . ILE A 1 126 ? -9.752 2.092 3.113 1.00 54.55 126 ILE A C 1
ATOM 855 O O . ILE A 1 126 ? -10.945 2.402 3.187 1.00 63.81 126 ILE A O 1
ATOM 860 N N . VAL A 1 127 ? -8.781 2.999 3.114 1.00 49.64 127 VAL A N 1
ATOM 861 C CA . VAL A 1 127 ? -9.049 4.411 3.334 1.00 51.09 127 VAL A CA 1
ATOM 862 C C . VAL A 1 127 ? -9.120 5.136 2.001 1.00 48.38 127 VAL A C 1
ATOM 863 O O . VAL A 1 127 ? -8.674 4.638 0.969 1.00 48.96 127 VAL A O 1
ATOM 867 N N . ASP A 1 128 ? -9.665 6.363 2.026 1.00 54.92 128 ASP A N 1
ATOM 868 C CA . ASP A 1 128 ? -9.813 7.247 0.853 1.00 55.57 128 ASP A CA 1
ATOM 869 C C . ASP A 1 128 ? -10.721 6.592 -0.169 1.00 57.38 128 ASP A C 1
ATOM 870 O O . ASP A 1 128 ? -11.931 6.527 0.037 1.00 62.42 128 ASP A O 1
#

Radius of gyration: 12.57 Å; Cα contacts (8 Å, |Δi|>4): 181; chains: 1; bounding box: 27×30×28 Å

Nearest PDB structures (foldseek):
  6z7o-assembly1_A-2  TM=1.009E+00  e=6.597E-24  Drosophila melanogaster
  5dbq-assembly2_B  TM=9.870E-01  e=2.621E-14  Anticarsia gemmatalis
  1xwa-assembly1_A  TM=9.925E-01  e=4.729E-14  Drosophila melanogaster
  1xw9-assembly3_C  TM=9.878E-01  e=8.534E-14  Drosophila melanogaster
  1ep8-assembly2_B  TM=9.815E-01  e=1.017E-10  Chlamydomonas reinhardtii

GO terms:
  GO:0006457 protein folding (P, IDA)
  GO:0000806 Y chromosome (C, IDA)